Protein AF-A0A7S0EN35-F1 (afdb_monomer_lite)

Structure (mmCIF, N/CA/C/O backbone):
data_AF-A0A7S0EN35-F1
#
_entry.id   AF-A0A7S0EN35-F1
#
loop_
_atom_site.group_PDB
_atom_site.id
_atom_site.type_symbol
_atom_site.label_atom_id
_atom_site.label_alt_id
_atom_site.label_comp_id
_atom_site.label_asym_id
_atom_site.label_entity_id
_atom_site.label_seq_id
_atom_site.pdbx_PDB_ins_code
_atom_site.Cartn_x
_atom_site.Cartn_y
_atom_site.Cartn_z
_atom_site.occupancy
_atom_site.B_iso_or_equiv
_atom_site.auth_seq_id
_atom_site.auth_comp_id
_atom_site.auth_asym_id
_atom_site.auth_atom_id
_atom_site.pdbx_PDB_model_num
ATOM 1 N N . ARG A 1 1 ? -2.475 -3.295 14.476 1.00 96.88 1 ARG A N 1
ATOM 2 C CA . ARG A 1 1 ? -2.523 -4.424 13.511 1.00 96.88 1 ARG A CA 1
ATOM 3 C C . ARG A 1 1 ? -3.764 -4.266 12.649 1.00 96.88 1 ARG A C 1
ATOM 5 O O . ARG A 1 1 ? -4.779 -3.825 13.174 1.00 96.88 1 ARG A O 1
ATOM 12 N N . ILE A 1 2 ? -3.698 -4.616 11.367 1.00 97.94 2 ILE A N 1
ATOM 13 C CA . ILE A 1 2 ? -4.845 -4.531 10.457 1.00 97.94 2 ILE A CA 1
ATOM 14 C C . ILE A 1 2 ? -4.956 -5.857 9.699 1.00 97.94 2 ILE A C 1
ATOM 16 O O . ILE A 1 2 ? -3.937 -6.406 9.289 1.00 97.94 2 ILE A O 1
ATOM 20 N N . ARG A 1 3 ? -6.171 -6.393 9.563 1.00 98.19 3 ARG A N 1
ATOM 21 C CA . ARG A 1 3 ? -6.479 -7.614 8.804 1.00 98.19 3 ARG A CA 1
ATOM 22 C C . ARG A 1 3 ? -7.654 -7.346 7.874 1.00 98.19 3 ARG A C 1
ATOM 24 O O . ARG A 1 3 ? -8.609 -6.665 8.252 1.00 98.19 3 ARG A O 1
ATOM 31 N N . GLY A 1 4 ? -7.589 -7.890 6.671 1.00 97.19 4 GLY A N 1
ATOM 32 C CA . GLY A 1 4 ? -8.576 -7.639 5.637 1.00 97.19 4 GLY A CA 1
ATOM 33 C C . GLY A 1 4 ? -8.266 -8.410 4.368 1.00 97.19 4 GLY A C 1
ATOM 34 O O . GLY A 1 4 ? -7.382 -9.266 4.356 1.00 97.19 4 GLY A O 1
ATOM 35 N N . GLN A 1 5 ? -9.014 -8.084 3.325 1.00 97.31 5 GLN A N 1
ATOM 36 C CA . GLN A 1 5 ? -8.822 -8.635 1.991 1.00 97.31 5 GLN A CA 1
ATOM 37 C C . GLN A 1 5 ? -7.917 -7.724 1.174 1.00 97.31 5 GLN A C 1
ATOM 39 O O . GLN A 1 5 ? -7.819 -6.523 1.433 1.00 97.31 5 GLN A O 1
ATOM 44 N N . VAL A 1 6 ? -7.268 -8.314 0.181 1.00 97.31 6 VAL A N 1
ATOM 45 C CA . VAL A 1 6 ? -6.404 -7.609 -0.755 1.00 97.31 6 VAL A CA 1
ATOM 46 C C . VAL A 1 6 ? -6.922 -7.866 -2.158 1.00 97.31 6 VAL A C 1
ATOM 48 O O . VAL A 1 6 ? -7.166 -9.017 -2.512 1.00 97.31 6 VAL A O 1
ATOM 51 N N . ALA A 1 7 ? -7.062 -6.803 -2.940 1.00 96.44 7 ALA A N 1
ATOM 52 C CA . ALA A 1 7 ? -7.252 -6.879 -4.378 1.00 96.44 7 ALA A CA 1
ATOM 53 C C . ALA A 1 7 ? -5.997 -6.342 -5.075 1.00 96.44 7 ALA A C 1
ATOM 55 O O . ALA A 1 7 ? -5.459 -5.306 -4.675 1.00 96.44 7 ALA A O 1
ATOM 56 N N . LEU A 1 8 ? -5.525 -7.063 -6.088 1.00 96.94 8 LEU A N 1
ATOM 57 C CA . LEU A 1 8 ? -4.386 -6.679 -6.914 1.00 96.94 8 LEU A CA 1
ATOM 58 C C . LEU A 1 8 ? -4.904 -6.305 -8.300 1.00 96.94 8 LEU A C 1
ATOM 60 O O . LEU A 1 8 ? -5.691 -7.053 -8.873 1.00 96.94 8 LEU A O 1
ATOM 64 N N . PHE A 1 9 ? -4.456 -5.169 -8.827 1.00 97.44 9 PHE A N 1
ATOM 65 C CA . PHE A 1 9 ? -4.790 -4.735 -10.181 1.00 97.44 9 PHE A CA 1
ATOM 66 C C . PHE A 1 9 ? -3.502 -4.437 -10.946 1.00 97.44 9 PHE A C 1
ATOM 68 O O . PHE A 1 9 ? -2.794 -3.472 -10.631 1.00 97.44 9 PHE A O 1
ATOM 75 N N . GLY A 1 10 ? -3.199 -5.307 -11.908 1.00 96.62 10 GLY A N 1
ATOM 76 C CA . GLY A 1 10 ? -2.070 -5.190 -12.822 1.00 96.62 10 GLY A CA 1
ATOM 77 C C . GLY A 1 10 ? -2.440 -4.455 -14.105 1.00 96.62 10 GLY A C 1
ATOM 78 O O . GLY A 1 10 ? -3.397 -3.681 -14.148 1.00 96.62 10 GLY A O 1
ATOM 79 N N . GLU A 1 11 ? -1.648 -4.684 -15.145 1.00 95.75 11 GLU A N 1
ATOM 80 C CA . GLU A 1 11 ? -1.908 -4.189 -16.499 1.00 95.75 11 GLU A CA 1
ATOM 81 C C . GLU A 1 11 ? -3.174 -4.798 -17.122 1.00 95.75 11 GLU A C 1
ATOM 83 O O . GLU A 1 11 ? -3.916 -4.108 -17.811 1.00 95.75 11 GLU A O 1
ATOM 88 N N . ASP A 1 12 ? -3.459 -6.060 -16.810 1.00 95.00 12 ASP A N 1
ATOM 89 C CA . ASP A 1 12 ? -4.553 -6.882 -17.339 1.00 95.00 12 ASP A CA 1
ATOM 90 C C . ASP A 1 12 ? -5.932 -6.576 -16.726 1.00 95.00 12 ASP A C 1
ATOM 92 O O . ASP A 1 12 ? -6.903 -7.293 -16.957 1.00 95.00 12 ASP A O 1
ATOM 96 N N . THR A 1 13 ? -6.042 -5.522 -15.917 1.00 93.88 13 THR A N 1
ATOM 97 C CA . THR A 1 13 ? -7.295 -5.180 -15.242 1.00 93.88 13 THR A CA 1
ATOM 98 C C . THR A 1 13 ? -8.335 -4.604 -16.208 1.00 93.88 13 THR A C 1
ATOM 100 O O . THR A 1 13 ? -8.174 -3.509 -16.744 1.00 93.88 13 THR A O 1
ATOM 103 N N . ASP A 1 14 ? -9.486 -5.270 -16.325 1.00 93.81 14 ASP A N 1
ATOM 104 C CA . ASP A 1 14 ? -10.653 -4.738 -17.053 1.00 93.81 14 ASP A CA 1
ATOM 105 C C . ASP A 1 14 ? -11.367 -3.601 -16.294 1.00 93.81 14 ASP A C 1
ATOM 107 O O . ASP A 1 14 ? -12.265 -2.925 -16.808 1.00 93.81 14 ASP A O 1
ATOM 111 N N . ASN A 1 15 ? -10.997 -3.363 -15.032 1.00 95.94 15 ASN A N 1
ATOM 112 C CA . ASN A 1 15 ? -11.602 -2.315 -14.226 1.00 95.94 15 ASN A CA 1
ATOM 113 C C . ASN A 1 15 ? -11.009 -0.947 -14.591 1.00 95.94 15 ASN A C 1
ATOM 115 O O . ASN A 1 15 ? -9.962 -0.547 -14.079 1.00 95.94 15 ASN A O 1
ATOM 119 N N . VAL A 1 16 ? -11.742 -0.187 -15.409 1.00 96.31 16 VAL A N 1
ATOM 120 C CA . VAL A 1 16 ? -11.366 1.158 -15.885 1.00 96.31 16 VAL A CA 1
ATOM 121 C C . VAL A 1 16 ? -10.974 2.111 -14.750 1.00 96.31 16 VAL A C 1
ATOM 123 O O . VAL A 1 16 ? -10.051 2.913 -14.899 1.00 96.31 16 VAL A O 1
ATOM 126 N N . MET A 1 17 ? -11.658 2.049 -13.603 1.00 96.69 17 MET A N 1
ATOM 127 C CA . MET A 1 17 ? -11.337 2.909 -12.461 1.00 96.69 17 MET A CA 1
ATOM 128 C C . MET A 1 17 ? -9.990 2.525 -11.842 1.00 96.69 17 MET A C 1
ATOM 130 O O . MET A 1 17 ? -9.192 3.405 -11.521 1.00 96.69 17 MET A O 1
ATOM 134 N N . MET A 1 18 ? -9.722 1.226 -11.703 1.00 96.69 18 MET A N 1
ATOM 135 C CA . MET A 1 18 ? -8.450 0.731 -11.173 1.00 96.69 18 MET A CA 1
ATOM 136 C C . MET A 1 18 ? -7.299 0.949 -12.155 1.00 96.69 18 MET A C 1
ATOM 138 O O . MET A 1 18 ? -6.209 1.304 -11.718 1.00 96.69 18 MET A O 1
ATOM 142 N N . HIS A 1 19 ? -7.544 0.848 -13.465 1.00 96.12 19 HIS A N 1
ATOM 143 C CA . HIS A 1 19 ? -6.557 1.200 -14.486 1.00 96.12 19 HIS A CA 1
ATOM 144 C C . HIS A 1 19 ? -6.127 2.671 -14.363 1.00 96.12 19 HIS A C 1
ATOM 146 O O . HIS A 1 19 ? -4.940 2.974 -14.258 1.00 96.12 19 HIS A O 1
ATOM 152 N N . LYS A 1 20 ? -7.090 3.599 -14.255 1.00 96.44 20 LYS A N 1
ATOM 153 C CA . LYS A 1 20 ? -6.797 5.028 -14.030 1.00 96.44 20 LYS A CA 1
ATOM 154 C C . LYS A 1 20 ? -6.063 5.275 -12.713 1.00 96.44 20 LYS A C 1
ATOM 156 O O . LYS A 1 20 ? -5.153 6.099 -12.657 1.00 96.44 20 LYS A O 1
ATOM 161 N N . LEU A 1 21 ? -6.444 4.571 -11.646 1.00 96.75 21 LEU A N 1
ATOM 162 C CA . LEU A 1 21 ? -5.761 4.674 -10.356 1.00 96.75 21 LEU A CA 1
ATOM 163 C C . LEU A 1 21 ? -4.308 4.183 -10.450 1.00 96.75 21 LEU A C 1
ATOM 165 O O . LEU A 1 21 ? -3.421 4.806 -9.871 1.00 96.75 21 LEU A O 1
ATOM 169 N N . ARG A 1 22 ? -4.053 3.113 -11.211 1.00 96.81 22 ARG A N 1
ATOM 170 C CA . ARG A 1 22 ? -2.713 2.584 -11.489 1.00 96.81 22 ARG A CA 1
ATOM 171 C C . ARG A 1 22 ? -1.848 3.606 -12.228 1.00 96.81 22 ARG A C 1
ATOM 173 O O . ARG A 1 22 ? -0.731 3.874 -11.792 1.00 96.81 22 ARG A O 1
ATOM 180 N N . GLU A 1 23 ? -2.376 4.247 -13.268 1.00 96.88 23 GLU A N 1
ATOM 181 C CA . GLU A 1 23 ? -1.679 5.329 -13.980 1.00 96.88 23 GLU A CA 1
ATOM 182 C C . GLU A 1 23 ? -1.352 6.515 -13.063 1.00 96.88 23 GLU A C 1
ATOM 184 O O . GLU A 1 23 ? -0.228 7.017 -13.057 1.00 96.88 23 GLU A O 1
ATOM 189 N N . GLN A 1 24 ? -2.317 6.958 -12.253 1.00 97.25 24 GLN A N 1
ATOM 190 C CA . GLN A 1 24 ? -2.112 8.065 -11.316 1.00 97.25 24 GLN A CA 1
ATOM 191 C C . GLN A 1 24 ? -1.078 7.723 -10.241 1.00 97.25 24 GLN A C 1
ATOM 193 O O . GLN A 1 24 ? -0.222 8.551 -9.926 1.00 97.25 24 GLN A O 1
ATOM 198 N N . ALA A 1 25 ? -1.131 6.507 -9.693 1.00 97.25 25 ALA A N 1
ATOM 199 C CA . ALA A 1 25 ? -0.165 6.034 -8.711 1.00 97.25 25 ALA A CA 1
ATOM 200 C C . ALA A 1 25 ? 1.253 6.039 -9.293 1.00 97.25 25 ALA A C 1
ATOM 202 O O . ALA A 1 25 ? 2.150 6.618 -8.683 1.00 97.25 25 ALA A O 1
ATOM 203 N N . TRP A 1 26 ? 1.437 5.497 -10.502 1.00 97.44 26 TRP A N 1
ATOM 204 C CA . TRP A 1 26 ? 2.722 5.507 -11.203 1.00 9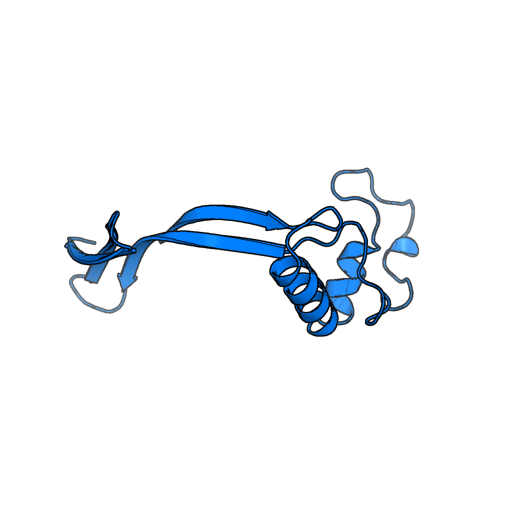7.44 26 TRP A CA 1
ATOM 205 C C . TRP A 1 26 ? 3.270 6.924 -11.401 1.00 97.44 26 TRP A C 1
ATOM 207 O O . TRP A 1 26 ? 4.424 7.205 -11.065 1.00 97.44 26 TRP A O 1
ATOM 217 N N . LYS A 1 27 ? 2.428 7.850 -11.877 1.00 96.56 27 LYS A N 1
ATOM 218 C CA . LYS A 1 27 ? 2.810 9.255 -12.089 1.00 96.56 27 LYS A CA 1
ATOM 219 C C . LYS A 1 27 ? 3.204 9.960 -10.790 1.00 96.56 27 LYS A C 1
ATOM 221 O O . LYS A 1 27 ? 4.090 10.810 -10.808 1.00 96.56 27 LYS A O 1
ATOM 226 N N . ASN A 1 28 ? 2.584 9.609 -9.667 1.00 96.38 28 ASN A N 1
ATOM 227 C CA . ASN A 1 28 ? 2.842 10.245 -8.373 1.00 96.38 28 ASN A CA 1
ATOM 228 C C . ASN A 1 28 ? 4.037 9.652 -7.610 1.00 96.38 28 ASN A C 1
ATOM 230 O O . ASN A 1 28 ? 4.454 10.221 -6.602 1.00 96.38 28 ASN A O 1
ATOM 234 N N . MET A 1 29 ? 4.603 8.533 -8.066 1.00 95.19 29 MET A N 1
ATOM 235 C CA . MET A 1 29 ? 5.812 7.963 -7.470 1.00 95.19 29 MET A CA 1
ATOM 236 C C . MET A 1 29 ? 7.039 8.864 -7.682 1.00 95.19 29 MET A C 1
ATOM 238 O O . MET A 1 29 ? 7.083 9.701 -8.588 1.00 95.19 29 MET A O 1
ATOM 242 N N . SER A 1 30 ? 8.067 8.681 -6.855 1.00 94.44 30 SER A N 1
ATOM 243 C CA . SER A 1 30 ? 9.391 9.242 -7.133 1.00 94.44 30 SER A CA 1
ATOM 244 C C . SER A 1 30 ? 10.073 8.469 -8.265 1.00 94.44 30 SER A C 1
ATOM 246 O O . SER A 1 30 ? 9.754 7.301 -8.503 1.00 94.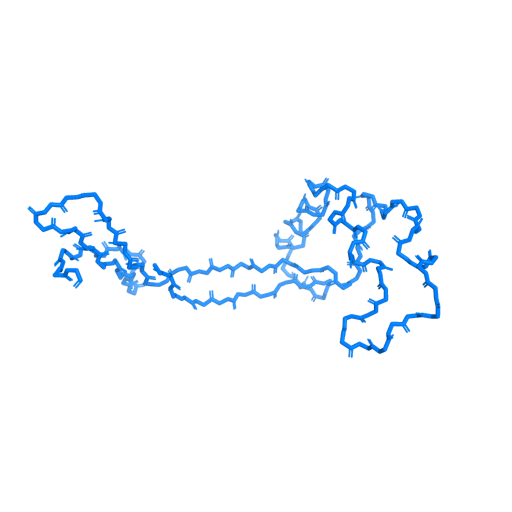44 30 SER A O 1
ATOM 248 N N . ASP A 1 31 ? 11.050 9.092 -8.928 1.00 92.38 31 ASP A N 1
ATOM 249 C CA . ASP A 1 31 ? 11.863 8.412 -9.948 1.00 92.38 31 ASP A CA 1
ATOM 250 C C . ASP A 1 31 ? 12.539 7.163 -9.372 1.00 92.38 31 ASP A C 1
ATOM 252 O O . ASP A 1 31 ? 12.463 6.090 -9.959 1.00 92.38 31 ASP A O 1
ATOM 256 N N . ALA A 1 32 ? 13.096 7.263 -8.160 1.00 91.38 32 ALA A N 1
ATOM 257 C CA . ALA A 1 32 ? 13.715 6.132 -7.471 1.00 91.38 32 ALA A CA 1
ATOM 258 C C . ALA A 1 32 ? 12.745 4.954 -7.262 1.00 91.38 32 ALA A C 1
ATOM 260 O O . ALA A 1 32 ? 13.131 3.801 -7.431 1.00 91.38 32 ALA A O 1
ATOM 261 N N . ALA A 1 33 ? 11.480 5.230 -6.924 1.00 93.06 33 ALA A N 1
ATOM 262 C CA . ALA A 1 33 ? 10.485 4.182 -6.734 1.00 93.06 33 ALA A CA 1
ATOM 263 C C . ALA A 1 33 ? 10.047 3.550 -8.065 1.00 93.06 33 ALA A C 1
ATOM 265 O O . ALA A 1 33 ? 9.847 2.339 -8.108 1.00 93.06 33 ALA A O 1
ATOM 266 N N . ARG A 1 34 ? 9.920 4.333 -9.150 1.00 94.88 34 ARG A N 1
ATOM 267 C CA . ARG A 1 34 ? 9.642 3.786 -10.491 1.00 94.88 34 ARG A CA 1
ATOM 268 C C . ARG A 1 34 ? 10.807 2.946 -11.013 1.00 94.88 34 ARG A C 1
ATOM 270 O O . ARG A 1 34 ? 10.572 1.896 -11.600 1.00 94.88 34 ARG A O 1
ATOM 277 N N . ASN A 1 35 ? 12.048 3.356 -10.747 1.00 92.62 35 ASN A N 1
ATOM 278 C CA . ASN A 1 35 ? 13.242 2.632 -11.193 1.00 92.62 35 ASN A CA 1
ATOM 279 C C . ASN A 1 35 ? 13.302 1.199 -10.659 1.00 92.62 35 ASN A C 1
ATOM 281 O O . ASN A 1 35 ? 13.718 0.298 -11.379 1.00 92.62 35 ASN A O 1
ATOM 285 N N . GLY A 1 36 ? 12.795 0.963 -9.446 1.00 92.06 36 GLY A N 1
ATOM 286 C CA . GLY A 1 36 ? 12.684 -0.385 -8.887 1.00 92.06 36 GLY A CA 1
ATOM 287 C C . GLY A 1 36 ? 11.874 -1.365 -9.749 1.00 92.06 36 GLY A C 1
ATOM 288 O O . GLY A 1 36 ? 12.077 -2.569 -9.638 1.00 92.06 36 GLY A O 1
ATOM 289 N N . PHE A 1 37 ? 10.991 -0.872 -10.628 1.00 93.44 37 PHE A N 1
ATOM 290 C CA . PHE A 1 37 ? 10.194 -1.702 -11.539 1.00 93.44 37 PHE A CA 1
ATOM 291 C C . PHE A 1 37 ? 10.907 -2.033 -12.858 1.00 93.44 37 PHE A C 1
ATOM 293 O O . PHE A 1 37 ? 10.472 -2.951 -13.546 1.00 93.44 37 PHE A O 1
ATOM 300 N N . VAL A 1 38 ? 11.995 -1.335 -13.204 1.00 90.50 38 VAL A N 1
ATOM 301 C CA . VAL A 1 38 ? 12.819 -1.629 -14.399 1.00 90.50 38 VAL A CA 1
ATOM 302 C C . VAL A 1 38 ? 14.135 -2.335 -14.059 1.00 90.50 38 VAL A C 1
ATOM 304 O O . VAL A 1 38 ? 14.912 -2.669 -14.950 1.00 90.50 38 VAL A O 1
ATOM 307 N N . TRP A 1 39 ? 14.389 -2.573 -12.773 1.00 91.69 39 TRP A N 1
ATOM 308 C CA . TRP A 1 39 ? 15.514 -3.373 -12.305 1.00 91.69 39 TRP A CA 1
ATOM 309 C C . TRP A 1 39 ? 15.390 -4.847 -12.714 1.00 91.69 39 TRP A C 1
ATOM 311 O O . TRP A 1 39 ? 14.301 -5.315 -13.063 1.00 91.69 39 TRP A O 1
ATOM 321 N N . PRO A 1 40 ? 16.498 -5.609 -12.637 1.00 91.38 40 PRO A N 1
ATOM 322 C CA . PRO A 1 40 ? 16.458 -7.061 -12.745 1.00 91.38 40 PRO A CA 1
ATOM 323 C C . PRO A 1 40 ? 15.367 -7.681 -11.863 1.00 91.38 40 PRO A C 1
ATOM 325 O O . PRO A 1 40 ? 15.095 -7.208 -10.757 1.00 91.38 40 PRO A O 1
ATOM 328 N N . ALA A 1 41 ? 14.755 -8.758 -12.358 1.00 92.31 41 ALA A N 1
ATOM 329 C CA . ALA A 1 41 ? 13.633 -9.404 -11.688 1.00 92.31 41 ALA A CA 1
ATOM 330 C C . ALA A 1 41 ? 13.988 -9.806 -10.241 1.00 92.31 41 ALA A C 1
ATOM 332 O O . ALA A 1 41 ? 15.069 -10.343 -9.992 1.00 92.31 41 ALA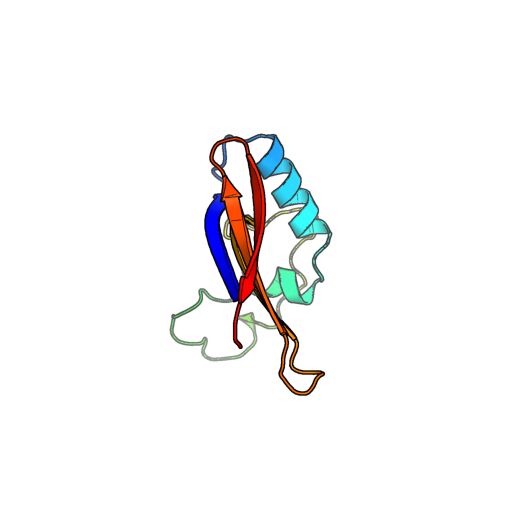 A O 1
ATOM 333 N N . PRO A 1 42 ? 13.093 -9.590 -9.266 1.00 93.38 42 PRO A N 1
ATOM 334 C CA . PRO A 1 42 ? 13.367 -9.952 -7.882 1.00 93.38 42 PRO A CA 1
ATOM 335 C C . PRO A 1 42 ? 13.523 -11.472 -7.723 1.00 93.38 42 PRO A C 1
ATOM 337 O O . PRO A 1 42 ? 12.807 -12.254 -8.344 1.00 93.38 42 PRO A O 1
ATOM 340 N N . GLY A 1 43 ? 14.436 -11.895 -6.844 1.00 93.75 43 GLY A N 1
ATOM 341 C CA . GLY A 1 43 ? 14.644 -13.309 -6.506 1.00 93.75 43 GLY A CA 1
ATOM 342 C C . GLY A 1 43 ? 15.550 -14.092 -7.462 1.00 93.75 43 GLY A C 1
ATOM 343 O O . GLY A 1 43 ? 15.761 -15.282 -7.237 1.00 93.75 43 GLY A O 1
ATOM 344 N N . VAL A 1 44 ? 16.110 -13.450 -8.490 1.00 92.31 44 VAL A N 1
ATOM 345 C CA . VAL A 1 44 ? 17.135 -14.047 -9.365 1.00 92.31 44 VAL A CA 1
ATOM 346 C C . VAL A 1 44 ? 18.547 -13.688 -8.894 1.00 92.31 44 VAL A C 1
ATOM 348 O O . VAL A 1 44 ? 18.730 -12.789 -8.069 1.00 92.31 44 VAL A O 1
ATOM 351 N N . SER A 1 45 ? 19.558 -14.398 -9.406 1.00 93.44 45 SER A N 1
ATOM 352 C CA . SER A 1 45 ? 20.959 -14.048 -9.155 1.00 93.44 45 SER A CA 1
ATOM 353 C C . SER A 1 45 ? 21.245 -12.610 -9.598 1.00 93.44 45 SER A C 1
ATOM 355 O O . SER A 1 45 ? 20.765 -12.201 -10.659 1.00 93.44 45 SER A O 1
ATOM 357 N N . PRO A 1 46 ? 22.026 -11.845 -8.817 1.00 90.00 46 PRO A N 1
ATOM 358 C CA . PRO A 1 46 ? 22.360 -10.483 -9.190 1.00 90.00 46 PRO A CA 1
ATOM 359 C C . PRO A 1 46 ? 23.171 -10.468 -10.498 1.00 90.00 46 PRO A C 1
ATOM 361 O O . PRO A 1 46 ? 23.886 -11.434 -10.791 1.00 90.00 46 PRO A O 1
ATOM 364 N N . PRO A 1 47 ? 23.082 -9.382 -11.283 1.00 88.81 47 PRO A N 1
ATOM 365 C CA . PRO A 1 47 ? 23.968 -9.173 -12.418 1.00 88.81 47 PRO A CA 1
ATOM 366 C C . PRO A 1 47 ? 25.436 -9.111 -11.973 1.00 88.81 47 PRO A C 1
ATOM 368 O O . PRO A 1 47 ? 25.742 -8.907 -10.799 1.00 88.81 47 PRO A O 1
ATOM 371 N N . ALA A 1 48 ? 26.354 -9.277 -12.927 1.00 90.81 48 ALA A N 1
ATOM 372 C CA . ALA A 1 48 ? 27.793 -9.231 -12.660 1.00 90.81 48 ALA A CA 1
ATOM 373 C C . ALA A 1 48 ? 28.282 -7.849 -12.181 1.00 90.81 48 ALA A C 1
ATOM 375 O O . ALA A 1 48 ? 29.328 -7.764 -11.539 1.00 90.81 48 ALA A O 1
ATOM 376 N N . ASP A 1 49 ? 27.536 -6.787 -12.493 1.00 91.00 49 ASP A N 1
ATOM 377 C CA . ASP A 1 49 ? 27.802 -5.415 -12.076 1.00 91.00 49 ASP A CA 1
ATOM 378 C C . ASP A 1 49 ? 26.501 -4.630 -11.817 1.00 91.00 49 ASP A C 1
ATOM 380 O O . ASP A 1 49 ? 25.389 -5.088 -12.103 1.00 91.00 49 ASP A O 1
ATOM 384 N N . ASP A 1 50 ? 26.650 -3.412 -11.292 1.00 88.62 50 ASP A N 1
ATOM 385 C CA . ASP A 1 50 ? 25.523 -2.564 -10.903 1.00 88.62 50 ASP A CA 1
ATOM 386 C C . ASP A 1 50 ? 24.916 -1.758 -12.068 1.00 88.62 50 ASP A C 1
ATOM 388 O O . ASP A 1 50 ? 23.975 -0.987 -11.866 1.00 88.62 50 ASP A O 1
ATOM 392 N N . SER A 1 51 ? 25.414 -1.911 -13.302 1.00 87.19 51 SER A N 1
ATOM 393 C CA . SER A 1 51 ? 25.006 -1.064 -14.437 1.00 87.19 51 SER A CA 1
ATOM 394 C C . SER A 1 51 ? 23.499 -1.123 -14.716 1.00 87.19 51 SER A C 1
ATOM 396 O O . SER A 1 51 ? 22.882 -0.112 -15.054 1.00 87.19 51 SER A O 1
ATOM 398 N N . SER A 1 52 ? 22.881 -2.287 -14.499 1.00 83.44 52 SER A N 1
ATOM 399 C CA . SER A 1 52 ? 21.435 -2.498 -14.656 1.00 83.44 52 SER A CA 1
ATOM 400 C C . SER A 1 52 ? 20.572 -1.768 -13.616 1.00 83.44 52 SER A C 1
ATOM 402 O O . SER A 1 52 ? 19.397 -1.516 -13.875 1.00 83.44 52 SER A O 1
ATOM 404 N N . PHE A 1 53 ? 21.145 -1.369 -12.476 1.00 85.94 53 PHE A N 1
ATOM 405 C CA . PHE A 1 53 ? 20.457 -0.596 -11.436 1.00 85.94 53 PHE A CA 1
ATOM 406 C C . PHE A 1 53 ? 20.654 0.919 -11.593 1.00 85.94 53 PHE A C 1
ATOM 408 O O . PHE A 1 53 ? 19.893 1.699 -11.017 1.00 85.94 53 PHE A O 1
ATOM 415 N N . LEU A 1 54 ? 21.648 1.332 -12.388 1.00 82.31 54 LEU A N 1
ATOM 416 C CA . LEU A 1 54 ? 22.034 2.726 -12.642 1.00 82.31 54 LEU A CA 1
ATOM 417 C C . LEU A 1 54 ? 21.417 3.309 -13.927 1.00 82.31 54 LEU A C 1
ATOM 419 O O . LEU A 1 54 ? 21.837 4.371 -14.390 1.00 82.31 54 LEU A O 1
ATOM 423 N N . GLN A 1 55 ? 20.441 2.619 -14.525 1.00 76.06 55 GLN A N 1
ATOM 424 C CA . GLN A 1 55 ? 19.769 3.079 -15.740 1.00 76.06 55 GLN A CA 1
ATOM 425 C C . GLN A 1 55 ? 19.014 4.404 -15.530 1.00 76.06 55 GLN A C 1
ATOM 427 O O . GLN A 1 55 ? 18.697 4.806 -14.408 1.00 76.06 55 GLN A O 1
ATOM 432 N N . ALA A 1 56 ? 18.728 5.086 -16.645 1.00 75.12 56 ALA A N 1
ATOM 433 C CA . ALA A 1 56 ? 17.936 6.311 -16.658 1.00 75.12 56 ALA A CA 1
ATOM 434 C C . ALA A 1 56 ? 16.565 6.107 -15.993 1.00 75.12 56 ALA A C 1
ATOM 436 O O . ALA A 1 56 ? 16.036 4.996 -15.953 1.00 75.12 56 ALA A O 1
ATOM 437 N N . ALA A 1 57 ? 15.995 7.200 -15.479 1.00 77.19 57 ALA A N 1
ATOM 438 C CA . ALA A 1 57 ? 14.721 7.154 -14.779 1.00 77.19 57 ALA A CA 1
ATOM 439 C C . ALA A 1 57 ? 13.621 6.528 -15.650 1.00 77.19 57 ALA A C 1
ATOM 441 O O . ALA A 1 57 ? 13.457 6.894 -16.816 1.00 77.19 57 ALA A O 1
ATOM 442 N N . ALA A 1 58 ? 12.863 5.601 -15.069 1.00 88.31 58 ALA A N 1
ATOM 443 C CA . ALA A 1 58 ? 11.710 4.999 -15.712 1.00 88.31 58 ALA A CA 1
ATOM 444 C C . ALA A 1 58 ? 10.689 6.084 -16.094 1.00 88.31 58 ALA A C 1
ATOM 446 O O . ALA A 1 58 ? 10.379 6.981 -15.301 1.00 88.31 58 ALA A O 1
ATOM 447 N N . ASP A 1 59 ? 10.175 5.985 -17.322 1.00 92.06 59 ASP A N 1
ATOM 448 C CA . ASP A 1 59 ? 9.287 6.981 -17.913 1.00 92.06 59 ASP A CA 1
ATOM 449 C C . ASP A 1 59 ? 8.017 7.163 -17.067 1.00 92.06 59 ASP A C 1
ATOM 451 O O . ASP A 1 59 ? 7.271 6.224 -16.781 1.00 92.06 59 ASP A O 1
ATOM 455 N N . LYS A 1 60 ? 7.760 8.406 -16.660 1.00 94.06 60 LYS A N 1
ATOM 456 C CA . LYS A 1 60 ? 6.596 8.783 -15.858 1.00 94.06 60 LYS A CA 1
ATOM 457 C C . LYS A 1 60 ? 5.281 8.613 -16.625 1.00 94.06 60 LYS A C 1
ATOM 459 O O . LYS A 1 60 ? 4.249 8.364 -16.004 1.00 94.06 60 LYS A O 1
ATOM 464 N N . GLU A 1 61 ? 5.299 8.751 -17.947 1.00 94.31 61 GLU A N 1
ATOM 465 C CA . GLU A 1 61 ? 4.095 8.668 -18.778 1.00 94.31 61 GLU A CA 1
ATOM 466 C C . GLU A 1 61 ? 3.795 7.237 -19.241 1.00 94.31 61 GLU A C 1
ATOM 468 O O . GLU A 1 61 ? 2.649 6.937 -19.578 1.00 94.31 61 GLU A O 1
ATOM 473 N N . ARG A 1 62 ? 4.780 6.331 -19.176 1.00 93.81 62 ARG A N 1
ATOM 474 C CA . ARG A 1 62 ? 4.620 4.913 -19.514 1.00 93.81 62 ARG A CA 1
ATOM 475 C C . ARG A 1 62 ? 4.692 4.034 -18.267 1.00 93.81 62 ARG A C 1
ATOM 477 O O . ARG A 1 62 ? 5.766 3.774 -17.734 1.00 93.81 62 ARG A O 1
ATOM 484 N N . VAL A 1 63 ? 3.539 3.535 -17.825 1.00 95.50 63 VAL A N 1
ATOM 485 C CA . VAL A 1 63 ? 3.460 2.618 -16.679 1.00 95.50 63 VAL A CA 1
ATOM 486 C C . VAL A 1 63 ? 4.118 1.282 -17.030 1.00 95.50 63 VAL A C 1
ATOM 488 O O . VAL A 1 63 ? 3.789 0.690 -18.055 1.00 95.50 63 VAL A O 1
ATOM 491 N N . ALA A 1 64 ? 5.023 0.794 -16.180 1.00 94.81 64 ALA A N 1
ATOM 492 C CA . ALA A 1 64 ? 5.667 -0.504 -16.377 1.00 94.81 64 ALA A CA 1
ATOM 493 C C . ALA A 1 64 ? 4.652 -1.657 -16.277 1.00 94.81 64 ALA A C 1
ATOM 495 O O . ALA A 1 64 ? 3.790 -1.631 -15.408 1.00 94.81 64 ALA A O 1
ATOM 496 N N . GLU A 1 65 ? 4.754 -2.679 -17.124 1.00 94.94 65 GLU A N 1
ATOM 497 C CA . GLU A 1 65 ? 3.823 -3.828 -17.194 1.00 94.94 65 GLU A CA 1
ATOM 498 C C . GLU A 1 65 ? 3.714 -4.573 -15.847 1.00 94.94 65 GLU A C 1
ATOM 500 O O . GLU A 1 65 ? 2.628 -4.846 -15.338 1.00 94.94 65 GLU A O 1
ATOM 505 N N . ASN A 1 66 ? 4.852 -4.768 -15.175 1.00 94.69 66 ASN A N 1
ATOM 506 C CA . ASN A 1 66 ? 4.961 -5.394 -13.853 1.00 94.69 66 ASN A CA 1
ATOM 507 C C . ASN A 1 66 ? 4.532 -4.490 -12.677 1.00 94.69 66 ASN A C 1
ATOM 509 O O . ASN A 1 66 ? 4.556 -4.927 -11.523 1.00 94.69 66 ASN A O 1
ATOM 513 N N . PHE A 1 67 ? 4.141 -3.238 -12.927 1.00 96.75 67 PHE A N 1
ATOM 514 C CA . PHE A 1 67 ? 3.575 -2.377 -11.894 1.00 96.75 67 PHE A CA 1
ATOM 515 C C . PHE A 1 67 ? 2.135 -2.795 -11.593 1.00 96.75 67 PHE A C 1
ATOM 517 O O . PHE A 1 67 ? 1.319 -2.972 -12.496 1.00 96.75 67 PHE A O 1
ATOM 524 N N . SER A 1 68 ? 1.789 -2.919 -10.316 1.00 96.94 68 SER A N 1
ATOM 525 C CA . SER A 1 68 ? 0.431 -3.239 -9.875 1.00 96.94 68 SER A CA 1
ATOM 526 C C . SER A 1 68 ? 0.046 -2.373 -8.687 1.00 96.94 68 SER A C 1
ATOM 528 O O . SER A 1 68 ? 0.886 -2.056 -7.843 1.00 96.94 68 SER A O 1
ATOM 530 N N . ILE A 1 69 ? -1.236 -2.028 -8.585 1.00 97.19 69 ILE A N 1
ATOM 531 C CA . ILE A 1 69 ? -1.783 -1.421 -7.371 1.00 97.19 69 ILE A CA 1
ATOM 532 C C . ILE A 1 69 ? -2.395 -2.500 -6.483 1.00 97.19 69 ILE A C 1
ATOM 534 O O . ILE A 1 69 ? -3.111 -3.389 -6.944 1.00 97.19 69 ILE A O 1
ATOM 538 N N . LEU A 1 70 ? -2.113 -2.399 -5.189 1.00 97.38 70 LEU A N 1
ATOM 539 C CA . LEU A 1 70 ? -2.648 -3.281 -4.165 1.00 97.38 70 LEU A CA 1
ATOM 540 C C . LEU A 1 70 ? -3.635 -2.485 -3.315 1.00 97.38 70 LEU A C 1
ATOM 542 O O . LEU A 1 70 ? -3.247 -1.571 -2.586 1.00 97.38 70 LEU A O 1
ATOM 546 N N . VAL A 1 71 ? -4.916 -2.833 -3.401 1.00 96.12 71 VAL A N 1
ATOM 547 C CA . VAL A 1 71 ? -5.974 -2.210 -2.605 1.00 96.12 71 VAL A CA 1
ATOM 548 C C . VAL A 1 71 ? -6.292 -3.120 -1.430 1.00 96.12 71 VAL A C 1
ATOM 550 O O . VAL A 1 71 ? -6.808 -4.227 -1.580 1.00 96.12 71 VAL A O 1
ATOM 553 N N . PHE A 1 72 ? -5.960 -2.645 -0.235 1.00 97.50 72 PHE A N 1
ATOM 554 C CA . PHE A 1 72 ? -6.268 -3.337 1.004 1.00 97.50 72 PHE A CA 1
ATOM 555 C C . PHE A 1 72 ? -7.623 -2.868 1.539 1.00 97.50 72 PHE A C 1
ATOM 557 O O . PHE A 1 72 ? -7.834 -1.674 1.747 1.00 97.50 72 PHE A O 1
ATOM 564 N N . HIS A 1 73 ? -8.525 -3.809 1.809 1.00 96.19 73 HIS A N 1
ATOM 565 C CA . HIS A 1 73 ? -9.844 -3.563 2.385 1.00 96.19 73 HIS A CA 1
ATOM 566 C C . HIS A 1 73 ? -9.871 -4.040 3.844 1.00 96.19 73 HIS A C 1
ATOM 568 O O . HIS A 1 73 ? -10.076 -5.235 4.094 1.00 96.19 73 HIS A O 1
ATOM 574 N N . PRO A 1 74 ? -9.673 -3.141 4.831 1.00 97.25 74 PRO A N 1
ATOM 575 C CA . PRO A 1 74 ? -9.691 -3.515 6.236 1.00 97.25 74 PRO A CA 1
ATOM 576 C C . PRO A 1 74 ? -11.038 -4.123 6.630 1.00 97.25 74 PRO A C 1
ATOM 578 O O . PRO A 1 74 ? -12.098 -3.564 6.350 1.00 97.25 74 PRO A O 1
ATOM 581 N N . GLN A 1 75 ? -10.980 -5.245 7.341 1.00 97.81 75 GLN A N 1
ATOM 582 C CA . GLN A 1 75 ? -12.137 -5.853 8.003 1.00 97.81 75 GLN A CA 1
ATOM 583 C C . GLN A 1 75 ? -11.978 -5.828 9.525 1.00 97.81 75 GLN A C 1
ATOM 585 O O . GLN A 1 75 ? -12.964 -5.802 10.252 1.00 97.81 75 GLN A O 1
ATOM 590 N N . HIS A 1 76 ? -10.733 -5.836 10.011 1.00 98.00 76 HIS A N 1
ATOM 591 C CA . HIS A 1 76 ? -10.408 -5.826 11.431 1.00 98.00 76 HIS A CA 1
ATOM 592 C C . HIS A 1 76 ? -9.235 -4.877 11.693 1.00 98.00 76 HIS A C 1
ATOM 594 O O . HIS A 1 76 ? -8.182 -4.997 11.059 1.00 98.00 76 HIS A O 1
ATOM 600 N N . VAL A 1 77 ? -9.387 -3.973 12.660 1.00 98.25 77 VAL A N 1
ATOM 601 C CA . VAL A 1 77 ? -8.329 -3.058 13.116 1.00 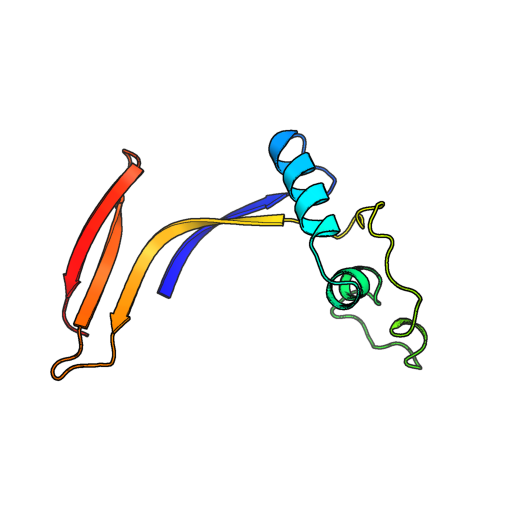98.25 77 VAL A CA 1
ATOM 602 C C . VAL A 1 77 ? -8.125 -3.245 14.612 1.00 98.25 77 VAL A C 1
ATOM 604 O O . VAL A 1 77 ? -9.041 -3.073 15.407 1.00 98.25 77 VAL A O 1
ATOM 607 N N . ASP A 1 78 ? -6.907 -3.570 15.014 1.00 98.00 78 ASP A N 1
ATOM 608 C CA . ASP A 1 78 ? -6.507 -3.694 16.411 1.00 98.00 78 ASP A CA 1
ATOM 609 C C . ASP A 1 78 ? -5.529 -2.567 16.746 1.00 98.00 78 ASP A C 1
ATOM 611 O O . ASP A 1 78 ? -4.380 -2.568 16.285 1.00 98.00 78 ASP A O 1
ATOM 615 N N . HIS A 1 79 ? -6.014 -1.574 17.487 1.00 97.69 79 HIS A N 1
ATOM 616 C CA . HIS A 1 79 ? -5.275 -0.368 17.827 1.00 97.69 79 HIS A CA 1
ATOM 617 C C . HIS A 1 79 ? -4.849 -0.415 19.295 1.00 97.69 79 HIS A C 1
ATOM 619 O O . HIS A 1 79 ? -5.688 -0.333 20.193 1.00 97.69 79 HIS A O 1
ATOM 625 N N . LEU A 1 80 ? -3.540 -0.524 19.520 1.00 97.44 80 LEU A N 1
ATOM 626 C CA . LEU A 1 80 ? -2.906 -0.465 20.832 1.00 97.44 80 LEU A CA 1
ATOM 627 C C . LEU A 1 80 ? -2.205 0.886 20.999 1.00 97.44 80 LEU A C 1
ATOM 629 O O . LEU A 1 80 ? -1.390 1.270 20.162 1.00 97.44 80 LEU A O 1
ATOM 633 N N . VAL A 1 81 ? -2.501 1.582 22.093 1.00 97.06 81 VAL A N 1
ATOM 634 C CA . VAL A 1 81 ? -1.844 2.826 22.494 1.00 97.06 81 VAL A CA 1
ATOM 635 C C . VAL A 1 81 ? -0.991 2.544 23.724 1.00 97.06 81 VAL A C 1
ATOM 637 O O . VAL A 1 81 ? -1.517 2.309 24.812 1.00 97.06 81 VAL A O 1
ATOM 640 N N . LEU A 1 82 ? 0.329 2.613 23.545 1.00 95.50 82 LEU A N 1
ATOM 641 C CA . LEU A 1 82 ? 1.309 2.335 24.601 1.00 95.50 82 LEU A CA 1
ATOM 642 C C . LEU A 1 82 ? 1.384 3.446 25.663 1.00 95.50 82 LEU A C 1
ATOM 644 O O . LEU A 1 82 ? 1.851 3.213 26.773 1.00 95.50 82 LEU A O 1
ATOM 648 N N . LYS A 1 83 ? 0.912 4.658 25.343 1.00 94.25 83 LYS A N 1
ATOM 649 C CA . LYS A 1 83 ? 0.875 5.788 26.279 1.00 94.25 83 LYS A CA 1
ATOM 650 C C . LYS A 1 83 ? -0.301 5.650 27.257 1.00 94.25 83 LYS A C 1
ATOM 652 O O . LYS A 1 83 ? -1.446 5.923 26.889 1.00 94.25 83 LYS A O 1
ATOM 657 N N . GLY A 1 84 ? 0.003 5.286 28.502 1.00 86.75 84 GLY A N 1
ATOM 658 C CA . GLY A 1 84 ? -0.938 5.176 29.625 1.00 86.75 84 GLY A CA 1
ATOM 659 C C . GLY A 1 84 ? -0.541 4.060 30.600 1.00 86.75 84 GLY A C 1
ATOM 660 O O . GLY A 1 84 ? 0.240 3.185 30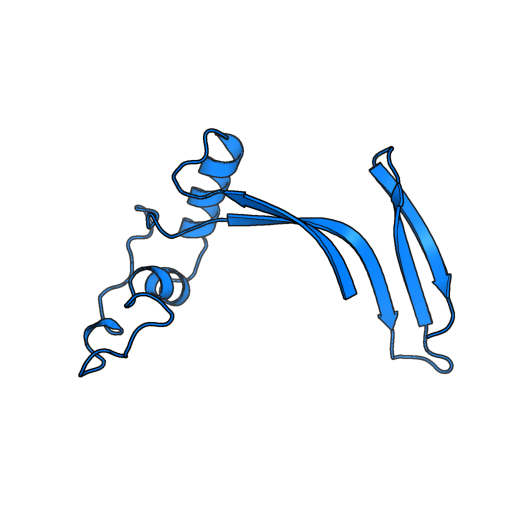.236 1.00 86.75 84 GLY A O 1
ATOM 661 N N . ASN A 1 85 ? -1.079 4.084 31.824 1.00 87.00 85 ASN A N 1
ATOM 662 C CA . ASN A 1 85 ? -1.001 2.963 32.764 1.00 87.00 85 ASN A CA 1
ATOM 663 C C . ASN A 1 85 ? -2.385 2.730 33.416 1.00 87.00 85 ASN A C 1
ATOM 665 O O . ASN A 1 85 ? -2.775 3.532 34.265 1.00 87.00 85 ASN A O 1
ATOM 669 N N . PRO A 1 86 ? -3.147 1.697 33.005 1.00 89.38 86 PRO A N 1
ATOM 670 C CA . PRO A 1 86 ? -2.796 0.700 31.989 1.00 89.38 86 PRO A CA 1
ATOM 671 C C . PRO A 1 86 ? -2.789 1.270 30.556 1.00 89.38 86 PRO A C 1
ATOM 673 O O . PRO A 1 86 ? -3.311 2.356 30.282 1.00 89.38 86 PRO A O 1
ATOM 676 N N . GLN A 1 87 ? -2.186 0.525 29.624 1.00 96.31 87 GLN A N 1
ATOM 677 C CA . GLN A 1 87 ? -2.276 0.808 28.187 1.00 96.31 87 GLN A CA 1
ATOM 678 C C . GLN A 1 87 ? -3.731 0.687 27.706 1.00 96.31 87 GLN A C 1
ATOM 680 O O . GLN A 1 87 ? -4.572 0.066 28.359 1.00 96.31 87 GLN A O 1
ATOM 685 N N . ARG A 1 88 ? -4.043 1.263 26.540 1.00 96.44 88 ARG A N 1
ATOM 686 C CA . ARG A 1 88 ? -5.388 1.175 25.950 1.00 96.44 88 ARG A CA 1
ATOM 687 C C . ARG A 1 88 ? -5.354 0.383 24.660 1.00 96.44 88 ARG A C 1
ATOM 689 O O . ARG A 1 88 ? -4.573 0.710 23.770 1.00 96.44 88 ARG A O 1
ATOM 696 N N . ARG A 1 89 ? -6.267 -0.573 24.513 1.00 97.50 89 ARG A N 1
ATOM 697 C CA . ARG A 1 89 ? -6.463 -1.316 23.269 1.00 97.50 89 ARG A CA 1
ATOM 698 C C . ARG A 1 89 ? -7.915 -1.268 22.824 1.00 97.50 89 ARG A C 1
ATOM 700 O O . ARG A 1 89 ? -8.834 -1.357 23.637 1.00 97.50 89 ARG A O 1
ATOM 707 N N . ARG A 1 90 ? -8.132 -1.118 21.519 1.00 97.81 90 ARG A N 1
ATOM 708 C CA . ARG A 1 90 ? -9.466 -1.133 20.911 1.00 97.81 90 ARG A CA 1
ATOM 709 C C . ARG A 1 90 ? -9.456 -1.950 19.627 1.00 97.81 90 ARG A C 1
ATOM 711 O O . ARG A 1 90 ? -8.675 -1.672 18.716 1.00 97.81 90 ARG A O 1
ATOM 718 N N . LYS A 1 91 ? -10.362 -2.922 19.546 1.00 98.19 91 LYS A N 1
ATOM 719 C CA . LYS A 1 91 ? -10.593 -3.729 18.344 1.00 98.19 91 LYS A CA 1
ATOM 720 C C . LYS A 1 91 ? -11.790 -3.179 17.589 1.00 98.19 91 LYS A C 1
ATOM 722 O O . LYS A 1 91 ? -12.813 -2.896 18.202 1.00 98.19 91 LYS A O 1
ATOM 727 N N 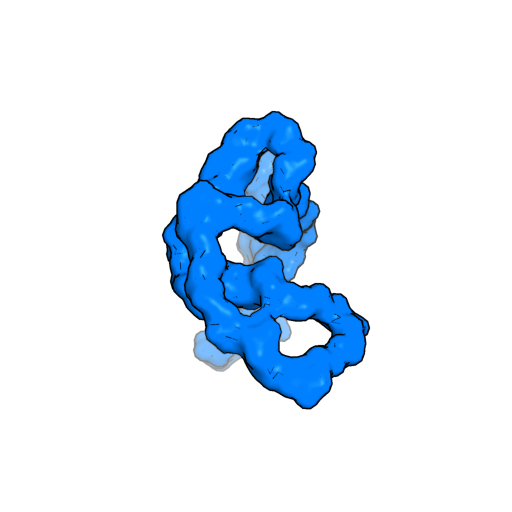. HIS A 1 92 ? -11.636 -3.013 16.284 1.00 98.31 92 HIS A N 1
ATOM 728 C CA . HIS A 1 92 ? -12.670 -2.527 15.386 1.00 98.31 92 HIS A CA 1
ATOM 729 C C . HIS A 1 92 ? -12.964 -3.630 14.381 1.00 98.31 92 HIS A C 1
ATOM 731 O O . HIS A 1 92 ? -12.024 -4.169 13.791 1.00 98.31 92 HIS A O 1
ATOM 737 N N . ASN A 1 93 ? -14.238 -3.960 14.199 1.00 97.94 93 ASN A N 1
ATOM 738 C CA . ASN A 1 93 ? -14.679 -5.001 13.277 1.00 97.94 93 ASN A CA 1
ATOM 739 C C . ASN A 1 93 ? -15.698 -4.408 12.313 1.00 97.94 93 ASN A C 1
ATOM 741 O O . ASN A 1 93 ? -16.639 -3.737 12.744 1.00 97.94 93 ASN A O 1
ATOM 745 N N . ARG A 1 94 ? -15.500 -4.658 11.022 1.00 97.62 94 ARG A N 1
ATOM 746 C CA . ARG A 1 94 ? -16.455 -4.280 9.988 1.00 97.62 94 ARG A CA 1
ATOM 747 C C . ARG A 1 94 ? -17.575 -5.313 9.945 1.00 97.62 94 ARG A C 1
ATOM 749 O O . ARG A 1 94 ? -17.297 -6.508 9.864 1.00 97.62 94 ARG A O 1
ATOM 756 N N . LYS A 1 95 ? -18.817 -4.849 10.003 1.00 96.56 95 LYS A N 1
ATOM 757 C CA . LYS A 1 95 ? -20.019 -5.672 9.855 1.00 96.56 95 LYS A CA 1
ATOM 758 C C . LYS A 1 95 ? -20.337 -5.924 8.386 1.00 96.56 95 LYS A C 1
ATOM 760 O O . LYS A 1 95 ? -19.784 -5.277 7.495 1.00 96.56 95 LYS A O 1
ATOM 765 N N . GLU A 1 96 ? -21.265 -6.845 8.153 1.00 94.19 96 GLU A N 1
ATOM 766 C CA . GLU A 1 96 ? -21.772 -7.177 6.818 1.00 94.19 96 GLU A CA 1
ATOM 767 C C . GLU A 1 96 ? -22.439 -5.981 6.128 1.00 94.19 96 GLU A C 1
ATOM 769 O O . GLU A 1 96 ? -22.241 -5.779 4.934 1.00 94.19 96 GLU A O 1
ATOM 774 N N . ASP A 1 97 ? -23.134 -5.124 6.883 1.00 95.81 97 ASP A N 1
ATOM 775 C CA . ASP A 1 97 ? -23.733 -3.879 6.377 1.00 95.81 97 ASP A CA 1
ATOM 776 C C . ASP A 1 97 ? -22.698 -2.774 6.067 1.00 95.81 97 ASP A C 1
ATOM 778 O O . ASP A 1 97 ? -23.045 -1.671 5.648 1.00 95.81 97 ASP A O 1
ATOM 782 N N . GLY A 1 98 ? -21.410 -3.057 6.278 1.00 93.94 98 GLY A N 1
ATOM 783 C CA . GLY A 1 98 ? -20.302 -2.139 6.059 1.00 93.94 98 GLY A CA 1
ATOM 784 C C . GLY A 1 98 ? -20.026 -1.172 7.211 1.00 93.94 98 GLY A C 1
ATOM 785 O O . GLY A 1 98 ? -18.993 -0.495 7.160 1.00 93.94 98 GLY A O 1
ATOM 786 N N . SER A 1 99 ? -20.876 -1.126 8.240 1.00 97.25 99 SER A N 1
ATOM 787 C CA . SER A 1 99 ? -20.648 -0.337 9.452 1.00 97.25 99 SER A CA 1
ATOM 788 C C . SER A 1 99 ? -19.534 -0.938 10.319 1.00 97.25 99 SER A C 1
ATOM 790 O O . SER A 1 99 ? -19.052 -2.049 10.080 1.00 97.25 99 SER A O 1
ATOM 792 N N . TRP A 1 100 ? -19.079 -0.184 11.320 1.00 97.94 100 TRP A N 1
ATOM 793 C CA . TRP A 1 100 ? -17.981 -0.586 12.197 1.00 97.94 100 TRP A CA 1
ATOM 794 C C . TRP A 1 100 ? -18.421 -0.616 13.654 1.00 97.94 100 TRP A C 1
ATOM 796 O O . TRP A 1 100 ? -18.925 0.378 14.171 1.00 97.94 100 TRP A O 1
ATOM 806 N N . ASP A 1 101 ? -18.128 -1.723 14.333 1.00 97.12 101 ASP A N 1
ATOM 807 C CA . ASP A 1 101 ? -18.103 -1.761 15.793 1.00 97.12 101 ASP A CA 1
ATOM 808 C C . ASP A 1 101 ? -16.706 -1.456 16.309 1.00 97.12 101 ASP A C 1
ATOM 810 O O . ASP A 1 101 ? -15.709 -1.786 15.662 1.00 97.12 101 ASP A O 1
ATOM 814 N N . ALA A 1 102 ? -16.631 -0.896 17.516 1.00 97.31 102 ALA A N 1
ATOM 815 C CA . ALA A 1 102 ? -15.372 -0.664 18.203 1.00 97.31 102 ALA A CA 1
ATOM 816 C C . ALA A 1 102 ? -15.489 -1.006 19.693 1.00 97.31 102 ALA A C 1
ATOM 818 O O . ALA A 1 102 ? -16.260 -0.393 20.428 1.00 97.31 102 ALA A O 1
ATOM 819 N N . VAL A 1 103 ? -14.687 -1.968 20.149 1.00 97.50 103 VAL A N 1
ATOM 820 C CA . VAL A 1 103 ? -14.761 -2.508 21.512 1.00 97.50 103 VAL A CA 1
ATOM 821 C C . VAL A 1 103 ? -13.427 -2.284 22.230 1.00 97.50 103 VAL A C 1
ATOM 823 O O . VAL A 1 103 ? -12.385 -2.755 21.751 1.00 97.50 103 VAL A O 1
ATOM 826 N N . PRO A 1 104 ? -13.412 -1.539 23.354 1.00 96.94 104 PRO A N 1
ATOM 827 C CA . PRO A 1 104 ? -12.261 -1.495 24.247 1.00 96.94 104 PRO A CA 1
ATOM 828 C C . PRO A 1 104 ? -11.952 -2.894 24.787 1.00 96.94 104 PRO A C 1
ATOM 830 O O . PRO A 1 104 ? -12.858 -3.652 25.118 1.00 96.94 104 PRO A O 1
ATOM 833 N N . CYS A 1 105 ? -10.677 -3.243 24.893 1.00 95.81 105 CYS A N 1
ATOM 834 C CA . CYS A 1 105 ? -10.247 -4.502 25.493 1.00 95.81 105 CYS A CA 1
ATOM 835 C C . CYS A 1 105 ? -8.943 -4.305 26.263 1.00 95.81 105 CYS A C 1
ATOM 837 O O . CYS A 1 105 ? -8.268 -3.283 26.106 1.00 95.81 105 CYS A O 1
ATOM 839 N N . ASN A 1 106 ? -8.604 -5.282 27.104 1.00 95.31 106 ASN A N 1
ATOM 840 C CA . ASN A 1 106 ? -7.321 -5.283 27.794 1.00 95.31 106 ASN A CA 1
ATOM 841 C C . ASN A 1 106 ? -6.171 -5.297 26.762 1.00 95.31 106 ASN A C 1
ATOM 843 O O . ASN A 1 106 ? -6.334 -5.927 25.709 1.00 95.31 106 ASN A O 1
ATOM 847 N N . PRO A 1 107 ? -5.059 -4.587 27.034 1.00 89.31 107 PRO A N 1
ATOM 848 C CA . PRO A 1 107 ? -3.861 -4.565 26.190 1.00 89.31 107 PRO A CA 1
ATOM 849 C C . PRO A 1 107 ? -3.402 -5.949 25.731 1.00 89.31 107 PRO A C 1
ATOM 851 O O . PRO A 1 107 ? -3.355 -6.873 26.568 1.00 89.31 107 PRO A O 1
#

pLDDT: mean 94.2, std 4.55, range [75.12, 98.31]

Foldseek 3Di:
DFDFDKDKFFPPDPPPVQNVVLLVVLLPDDLLVQLVLQADDPPDDDDPDCVRSVDDGDDSNDRRRPRMDMDGDTQKDWDWAVPDVVTWIKIWGQDPVRDIDIDIDGD

Sequence (107 aa):
RIRGQVALFGEDTDNVMMHKLREQAWKNMSDAARNGFVWPAPGVSPPADDSSFLQAAADKERVAENFSILVFHPQHVDHLVLKGNPQRRRKHNRKEDGSWDAVPCNP

Organism: NCBI:txid3032

Secondary structure (DSSP, 8-state):
-EEEEEEEE-TT---HHHHHHHHHHHHHS-HHHHHTTTSSPTTSPPPSSGGGGSPPPPPSSS--TT--EEEEEEEEEEEEE-SSSS-EEEEEEE-TTS-EEEEEE--

Radius of gyration: 20.18 Å; chains: 1; bounding box: 52×24×52 Å

InterPro domains:
  IPR012349 FMN-binding split barrel [G3DSA:2.30.110.10] (1-107)